Protein AF-A0A2V9ZS86-F1 (afdb_monomer)

pLDDT: mean 74.31, std 19.25, range [33.53, 94.75]

Foldseek 3Di:
DFPAPPPPQPPVPDPDDDDDDDAWHKAFQAAFPVNQKTKIFTFHDDPPDPDDTRGAIWMQGPVVSDIGDQPVQVQVCVAQVHGADFHKDWQYAANVRWTKIWTDDDPCVVVVPDPDPSSDPQWMWTADPVVSYTDTDDRPDHHDGPDDDPDD

Secondary structure (DSSP, 8-state):
------S-----S--PPSS---S-EEEEEEE-TTSSEEEEEEEE--TT-SSPPEEEEEEEETTTTEEEE--HHHHHHHHHSS-----EEEEEE-TTS-EEEEEPP-GGGGGG-SS-GGG-TT-EEEEETTTTEEEEPPTT--PBP-PPPPP-

Radius of gyration: 15.86 Å; Cα contacts (8 Å, |Δi|>4): 278; chains: 1; bounding box: 43×37×40 Å

Mean predicted aligned error: 10.25 Å

Structure (mmCIF, N/CA/C/O backbone):
data_AF-A0A2V9ZS86-F1
#
_entry.id   AF-A0A2V9ZS86-F1
#
loop_
_atom_site.group_PDB
_atom_site.id
_atom_site.type_symbol
_atom_site.label_atom_id
_atom_site.label_alt_id
_atom_site.label_comp_id
_atom_site.label_asym_id
_atom_site.label_entity_id
_atom_site.label_seq_id
_atom_site.pdbx_PDB_ins_code
_atom_site.Cartn_x
_atom_site.Cartn_y
_atom_site.Cartn_z
_atom_site.occupancy
_atom_site.B_iso_or_equiv
_atom_site.auth_seq_id
_atom_site.auth_comp_id
_atom_site.auth_asym_id
_atom_site.auth_atom_id
_atom_site.pdbx_PDB_model_num
ATOM 1 N N . MET A 1 1 ? 11.992 -0.234 6.383 1.00 33.97 1 MET A N 1
ATOM 2 C CA . MET A 1 1 ? 12.042 0.902 7.321 1.00 33.97 1 MET A CA 1
ATOM 3 C C . MET A 1 1 ? 11.018 1.889 6.802 1.00 33.97 1 MET A C 1
ATOM 5 O O . MET A 1 1 ? 11.191 2.353 5.687 1.00 33.97 1 MET A O 1
ATOM 9 N N . ILE A 1 2 ? 9.911 2.096 7.520 1.00 34.38 2 ILE A N 1
ATOM 10 C CA . ILE A 1 2 ? 8.888 3.073 7.123 1.00 34.38 2 ILE A CA 1
ATOM 11 C C . ILE A 1 2 ? 9.553 4.439 7.227 1.00 34.38 2 ILE A C 1
ATOM 13 O O . ILE A 1 2 ? 9.911 4.871 8.327 1.00 34.38 2 ILE A O 1
ATOM 17 N N . LYS A 1 3 ? 9.797 5.080 6.085 1.00 36.69 3 LYS A N 1
ATOM 18 C CA . LYS A 1 3 ? 10.326 6.434 6.069 1.00 36.69 3 LYS A CA 1
ATOM 19 C C . LYS A 1 3 ? 9.185 7.325 6.541 1.00 36.69 3 LYS A C 1
ATOM 21 O O . LYS A 1 3 ? 8.221 7.561 5.823 1.00 36.69 3 LYS A O 1
ATOM 26 N N . ARG A 1 4 ? 9.255 7.745 7.804 1.00 38.81 4 ARG A N 1
ATOM 27 C CA . ARG A 1 4 ? 8.402 8.819 8.299 1.00 38.81 4 ARG A CA 1
ATOM 28 C C . ARG A 1 4 ? 8.802 10.040 7.488 1.00 38.81 4 ARG A C 1
ATOM 30 O O . ARG A 1 4 ? 9.898 10.565 7.686 1.00 38.81 4 ARG A O 1
ATOM 37 N N . LEU A 1 5 ? 7.960 10.441 6.541 1.00 40.94 5 LEU A N 1
ATOM 38 C CA . LEU A 1 5 ? 8.028 11.801 6.034 1.00 40.94 5 LEU A CA 1
ATOM 39 C C . LEU A 1 5 ? 7.946 12.686 7.282 1.00 40.94 5 LEU A C 1
ATOM 41 O O . LEU A 1 5 ? 7.145 12.407 8.178 1.00 40.94 5 LEU A O 1
ATOM 45 N N . GLY A 1 6 ? 8.898 13.612 7.419 1.00 37.12 6 GLY A N 1
ATOM 46 C CA . GLY A 1 6 ? 9.018 14.483 8.588 1.00 37.12 6 GLY A CA 1
ATOM 47 C C . GLY A 1 6 ? 7.742 15.292 8.827 1.00 37.12 6 GLY A C 1
ATOM 48 O O . GLY A 1 6 ? 6.707 15.035 8.224 1.00 37.12 6 GLY A O 1
ATOM 49 N N . ASP A 1 7 ? 7.804 16.319 9.670 1.00 36.41 7 ASP A N 1
ATOM 50 C CA . ASP A 1 7 ? 6.662 17.187 10.013 1.00 36.41 7 ASP A CA 1
ATOM 51 C C . ASP A 1 7 ? 6.047 17.987 8.834 1.00 36.41 7 ASP A C 1
ATOM 53 O O . ASP A 1 7 ? 5.364 18.991 9.038 1.00 36.41 7 ASP A O 1
ATOM 57 N N . ALA A 1 8 ? 6.222 17.535 7.590 1.00 38.81 8 ALA A N 1
ATOM 58 C CA . ALA A 1 8 ? 5.259 17.723 6.524 1.00 38.81 8 ALA A CA 1
ATOM 59 C C . ALA A 1 8 ? 3.922 17.121 6.973 1.00 38.81 8 ALA A C 1
ATOM 61 O O . ALA A 1 8 ? 3.565 15.979 6.675 1.00 38.81 8 ALA A O 1
ATOM 62 N N . ARG A 1 9 ? 3.156 17.925 7.712 1.00 35.19 9 ARG A N 1
ATOM 63 C CA . ARG A 1 9 ? 1.710 17.791 7.741 1.00 35.19 9 ARG A CA 1
ATOM 64 C C . ARG A 1 9 ? 1.293 17.658 6.279 1.00 35.19 9 ARG A C 1
ATOM 66 O O . ARG A 1 9 ? 1.423 18.614 5.513 1.00 35.19 9 ARG A O 1
ATOM 73 N N . TYR A 1 10 ? 0.814 16.483 5.887 1.00 42.22 10 TYR A N 1
ATOM 74 C CA . TYR A 1 10 ? -0.073 16.389 4.739 1.00 42.22 10 TYR A CA 1
ATOM 75 C C . TYR A 1 10 ? -1.352 17.098 5.176 1.00 42.22 10 TYR A C 1
ATOM 77 O O . TYR A 1 10 ? -2.332 16.469 5.556 1.00 42.22 10 TYR A O 1
ATOM 85 N N . GLU A 1 11 ? -1.305 18.429 5.223 1.00 35.28 11 GLU A N 1
ATOM 86 C CA . GLU A 1 11 ? -2.507 19.231 5.147 1.00 35.28 11 GLU A CA 1
ATOM 87 C C . GLU A 1 11 ? -3.010 18.960 3.731 1.00 35.28 11 GLU A C 1
ATOM 89 O O . GLU A 1 11 ? -2.287 19.283 2.780 1.00 35.28 11 GLU A O 1
ATOM 94 N N . PRO A 1 12 ? -4.155 18.277 3.545 1.00 38.41 12 PRO A N 1
ATOM 95 C CA . PRO A 1 12 ? -4.728 18.112 2.221 1.00 38.41 12 PRO A CA 1
ATOM 96 C C . PRO A 1 12 ? -4.990 19.516 1.680 1.00 38.41 12 PRO A C 1
ATOM 98 O O . PRO A 1 12 ? -5.992 20.142 2.010 1.00 38.41 12 PRO A O 1
ATOM 101 N N . ARG A 1 13 ? -4.045 20.049 0.896 1.00 35.75 13 ARG A N 1
ATOM 102 C CA . ARG A 1 13 ? -4.095 21.448 0.459 1.00 35.75 13 ARG A CA 1
ATOM 103 C C . ARG A 1 13 ? -5.284 21.699 -0.456 1.00 35.75 13 ARG A C 1
ATOM 105 O O . ARG A 1 13 ? -5.714 22.837 -0.545 1.00 35.75 13 ARG A O 1
ATOM 112 N N . TYR A 1 14 ? -5.845 20.658 -1.069 1.00 34.03 14 TYR A N 1
ATOM 113 C CA . TYR A 1 14 ? -7.067 20.732 -1.859 1.00 34.03 14 TYR A CA 1
ATOM 114 C C . TYR A 1 14 ? -7.751 19.359 -1.938 1.00 34.03 14 TYR A C 1
ATOM 116 O O . TYR A 1 14 ? -7.172 18.399 -2.444 1.00 34.03 14 TYR A O 1
ATOM 124 N N . VAL A 1 15 ? -9.012 19.269 -1.503 1.00 39.16 15 VAL A N 1
ATOM 125 C CA . VAL A 1 15 ? -9.925 18.177 -1.883 1.00 39.16 15 VAL A CA 1
ATOM 126 C C . VAL A 1 15 ? -10.758 18.691 -3.055 1.00 39.16 15 VAL A C 1
ATOM 128 O O . VAL A 1 15 ? -11.802 19.311 -2.866 1.00 39.16 15 VAL A O 1
ATOM 131 N N . LYS A 1 16 ? -10.273 18.511 -4.290 1.00 33.53 16 LYS A N 1
ATOM 132 C CA . LYS A 1 16 ? -11.030 18.903 -5.489 1.00 33.53 16 LYS A CA 1
ATOM 133 C C . LYS A 1 16 ? -12.024 17.796 -5.853 1.00 33.53 16 LYS A C 1
ATOM 135 O O . LYS A 1 16 ? -11.650 16.634 -6.006 1.00 33.53 16 LYS A O 1
ATOM 140 N N . LYS A 1 17 ? -13.295 18.159 -6.038 1.00 34.22 17 LYS A N 1
ATOM 141 C CA . LYS A 1 17 ? -14.307 17.290 -6.658 1.00 34.22 17 LYS A CA 1
ATOM 142 C C . LYS A 1 17 ? -13.904 17.074 -8.125 1.00 34.22 17 LYS A C 1
ATOM 144 O O . LYS A 1 17 ? -13.674 18.045 -8.841 1.00 34.22 17 LYS A O 1
ATOM 149 N N . LEU A 1 18 ? -13.747 15.817 -8.546 1.00 38.47 18 LEU A N 1
ATOM 150 C CA . LEU A 1 18 ? -13.177 15.466 -9.852 1.00 38.47 18 LEU A CA 1
ATOM 151 C C . LEU A 1 18 ? -14.008 16.014 -11.024 1.00 38.47 18 LEU A C 1
ATOM 153 O O . LEU A 1 18 ? -15.156 15.629 -11.226 1.00 38.47 18 LEU A O 1
ATOM 157 N N . GLY A 1 19 ? -13.348 16.859 -11.813 1.00 34.72 19 GLY A N 1
ATOM 158 C CA . GLY A 1 19 ? -13.704 17.305 -13.154 1.00 34.72 19 GLY A CA 1
ATOM 159 C C . GLY A 1 19 ? -12.438 17.921 -13.758 1.00 34.72 19 GLY A C 1
ATOM 160 O O . GLY A 1 19 ? -11.969 18.938 -13.253 1.00 34.72 19 GLY A O 1
ATOM 161 N N . GLN A 1 20 ? -11.865 17.253 -14.764 1.00 38.16 20 GLN A N 1
ATOM 162 C CA . GLN A 1 20 ? -10.579 17.532 -15.434 1.00 38.16 20 GLN A CA 1
ATOM 163 C C . GLN A 1 20 ? -9.303 17.268 -14.614 1.00 38.16 20 GLN A C 1
ATOM 165 O O . GLN A 1 20 ? -9.035 17.891 -13.584 1.00 38.16 20 GLN A O 1
ATOM 170 N N . ALA A 1 21 ? -8.530 16.301 -15.113 1.00 45.44 21 ALA A N 1
ATOM 171 C CA . ALA A 1 21 ? -7.236 15.865 -14.616 1.00 45.44 21 ALA A CA 1
ATOM 172 C C . ALA A 1 21 ? -6.123 16.625 -15.351 1.00 45.44 21 ALA A C 1
ATOM 174 O O . ALA A 1 21 ? -5.642 16.141 -16.361 1.00 45.44 21 ALA A O 1
ATOM 175 N N . ASP A 1 22 ? -5.741 17.792 -14.830 1.00 48.12 22 ASP A N 1
ATOM 176 C CA . ASP A 1 22 ? -4.575 18.571 -15.280 1.00 48.12 22 ASP A CA 1
ATOM 177 C C . ASP A 1 22 ? -3.870 19.204 -14.055 1.00 48.12 22 ASP A C 1
ATOM 179 O O . ASP A 1 22 ? -3.733 20.422 -13.954 1.00 48.12 22 ASP A O 1
ATOM 183 N N . GLY A 1 23 ? -3.509 18.407 -13.036 1.00 58.69 23 GLY A N 1
ATOM 184 C CA . GLY A 1 23 ? -2.785 18.925 -11.863 1.00 58.69 23 GLY A CA 1
ATOM 185 C C . GLY A 1 23 ? -2.720 17.989 -10.655 1.00 58.69 23 GLY A C 1
ATOM 186 O O . GLY A 1 23 ? -3.336 16.926 -10.649 1.00 58.69 23 GLY A O 1
ATOM 187 N N . ASN A 1 24 ? -1.977 18.410 -9.628 1.00 73.62 24 ASN A N 1
ATOM 188 C CA . ASN A 1 24 ? -1.736 17.648 -8.396 1.00 73.62 24 ASN A CA 1
ATOM 189 C C . ASN A 1 24 ? -3.035 17.385 -7.621 1.00 73.62 24 ASN A C 1
ATOM 191 O O . ASN A 1 24 ? -3.896 18.262 -7.514 1.00 73.62 24 ASN A O 1
ATOM 195 N N . GLY A 1 25 ? -3.172 16.201 -7.027 1.00 77.94 25 GLY A N 1
ATOM 196 C CA . GLY A 1 25 ? -4.369 15.845 -6.277 1.00 77.94 25 GLY A CA 1
ATOM 197 C C . GLY A 1 25 ? -4.295 14.518 -5.531 1.00 77.94 25 GLY A C 1
ATOM 198 O O . GLY A 1 25 ? -3.392 13.703 -5.710 1.00 77.94 25 GLY A O 1
ATOM 199 N N . LEU A 1 26 ? -5.305 14.309 -4.687 1.00 83.25 26 LEU A N 1
ATOM 200 C CA . LEU A 1 26 ? -5.535 13.075 -3.945 1.00 83.25 26 LEU A CA 1
ATOM 201 C C . LEU A 1 26 ? -6.931 12.549 -4.272 1.00 83.25 26 LEU A C 1
ATOM 203 O O . LEU A 1 26 ? -7.912 13.294 -4.250 1.00 83.25 26 LEU A O 1
ATOM 207 N N . LYS A 1 27 ? -7.033 11.248 -4.534 1.00 85.62 27 LYS A N 1
ATOM 208 C CA . LYS A 1 27 ? -8.304 10.542 -4.701 1.00 85.62 27 LYS A CA 1
ATOM 209 C C . LYS A 1 27 ? -8.471 9.531 -3.578 1.00 85.62 27 LYS A C 1
ATOM 211 O O . LYS A 1 27 ? -7.629 8.657 -3.409 1.00 85.62 27 LYS A O 1
ATOM 216 N N . ILE A 1 28 ? -9.581 9.607 -2.851 1.00 88.62 28 ILE A N 1
ATOM 217 C CA . ILE A 1 28 ? -9.933 8.583 -1.863 1.00 88.62 28 ILE A CA 1
ATOM 218 C C . ILE A 1 28 ? -10.289 7.287 -2.597 1.00 88.62 28 ILE A C 1
ATOM 220 O O . ILE A 1 28 ? -11.133 7.293 -3.495 1.00 88.62 28 ILE A O 1
ATOM 224 N N . ILE A 1 29 ? -9.631 6.192 -2.219 1.00 89.94 29 ILE A N 1
ATOM 225 C CA . ILE A 1 29 ? -9.899 4.848 -2.733 1.00 89.94 29 ILE A CA 1
ATOM 226 C C . ILE A 1 29 ? -10.835 4.104 -1.788 1.00 89.94 29 ILE A C 1
ATOM 228 O O . ILE A 1 29 ? -11.871 3.616 -2.231 1.00 89.94 29 ILE A O 1
ATOM 232 N N . ASP A 1 30 ? -10.490 4.027 -0.501 1.00 92.19 30 ASP A N 1
ATOM 233 C CA . ASP A 1 30 ? -11.283 3.295 0.488 1.00 92.19 30 ASP A CA 1
ATOM 234 C C . ASP A 1 30 ? -10.914 3.685 1.924 1.00 92.19 30 ASP A C 1
ATOM 236 O O . ASP A 1 30 ? -9.894 4.335 2.167 1.00 92.19 30 ASP A O 1
ATOM 240 N N . TRP A 1 31 ? -11.729 3.230 2.869 1.00 92.50 31 TRP A N 1
ATOM 241 C CA . TRP A 1 31 ? -11.501 3.335 4.306 1.00 92.50 31 TRP A CA 1
ATOM 242 C C . TRP A 1 31 ? -11.153 1.960 4.869 1.00 92.50 31 TRP A C 1
ATOM 244 O O . TRP A 1 31 ? -11.704 0.949 4.432 1.00 92.50 31 TRP A O 1
ATOM 254 N N . ALA A 1 32 ? -10.246 1.910 5.841 1.00 92.38 32 ALA A N 1
ATOM 255 C CA . ALA A 1 32 ? -9.989 0.678 6.572 1.00 92.38 32 ALA A CA 1
ATOM 256 C C . ALA A 1 32 ? -11.244 0.264 7.368 1.00 92.38 32 ALA A C 1
ATOM 258 O O . ALA A 1 32 ? -11.964 1.148 7.844 1.00 92.38 32 ALA A O 1
ATOM 259 N N . PRO A 1 33 ? -11.509 -1.044 7.548 1.00 92.50 33 PRO A N 1
ATOM 260 C CA . PRO A 1 33 ? -12.639 -1.524 8.345 1.00 92.50 33 PRO A CA 1
ATOM 261 C C . PRO A 1 33 ? -12.743 -0.885 9.740 1.00 92.50 33 PRO A C 1
ATOM 263 O O . PRO A 1 33 ? -13.842 -0.583 10.199 1.00 92.50 33 PRO A O 1
ATOM 266 N N . ASP A 1 34 ? -11.611 -0.643 10.403 1.00 92.88 34 ASP A N 1
ATOM 267 C CA . ASP A 1 34 ? -11.549 0.001 11.722 1.00 92.88 34 ASP A CA 1
ATOM 268 C C . ASP A 1 34 ? -11.558 1.540 11.683 1.00 92.88 34 ASP A C 1
ATOM 270 O O . ASP A 1 34 ? -11.452 2.187 12.723 1.00 92.88 34 ASP A O 1
ATOM 274 N N . SER A 1 35 ? -11.674 2.138 10.494 1.00 90.25 35 SER A N 1
ATOM 275 C CA . SER A 1 35 ? -11.593 3.586 10.266 1.00 90.25 35 SER A CA 1
ATOM 276 C C . SER A 1 35 ? -10.303 4.236 10.789 1.00 90.25 35 SER A C 1
ATOM 278 O O . SER A 1 35 ? -10.271 5.445 10.999 1.00 90.25 35 SER A O 1
ATOM 280 N N . SER A 1 36 ? -9.223 3.472 10.987 1.00 91.19 36 SER A N 1
ATOM 281 C CA . SER A 1 36 ? -7.926 4.020 11.407 1.00 91.19 36 SER A CA 1
ATOM 282 C C . SER A 1 36 ? -7.133 4.603 10.241 1.00 91.19 36 SER A C 1
ATOM 284 O O . SER A 1 36 ? -6.255 5.441 10.451 1.00 91.19 36 SER A O 1
ATOM 286 N N . LYS A 1 37 ? -7.407 4.150 9.012 1.00 92.00 37 LYS A N 1
ATOM 287 C CA . LYS A 1 37 ? -6.653 4.518 7.809 1.00 92.00 37 LYS A CA 1
ATOM 288 C C . LYS A 1 37 ? -7.559 4.786 6.622 1.00 92.00 37 LYS A C 1
ATOM 290 O O . LYS A 1 37 ? -8.621 4.181 6.481 1.00 92.00 37 LYS A O 1
ATOM 295 N N . ILE A 1 38 ? -7.074 5.640 5.731 1.00 92.69 38 ILE A N 1
ATOM 296 C CA . ILE A 1 38 ? -7.655 5.878 4.411 1.00 92.69 38 ILE A CA 1
ATOM 297 C C . ILE A 1 38 ? -6.613 5.485 3.371 1.00 92.69 38 ILE A C 1
ATOM 299 O O . ILE A 1 38 ? -5.452 5.883 3.470 1.00 92.69 38 ILE A O 1
ATOM 303 N N . LEU A 1 39 ? -7.024 4.706 2.373 1.00 92.19 39 LEU A N 1
ATOM 304 C CA . LEU A 1 39 ? -6.213 4.462 1.189 1.00 92.19 39 LEU A CA 1
ATOM 305 C C . LEU A 1 39 ? -6.524 5.554 0.174 1.00 92.19 39 LEU A C 1
ATOM 307 O O . LEU A 1 39 ? -7.678 5.745 -0.219 1.00 92.19 39 LEU A O 1
ATOM 311 N N . LEU A 1 40 ? -5.489 6.268 -0.242 1.00 90.25 40 LEU A N 1
ATOM 312 C CA . LEU A 1 40 ? -5.558 7.351 -1.206 1.00 90.25 40 LEU A CA 1
ATOM 313 C C . LEU A 1 40 ? -4.730 6.988 -2.437 1.00 90.25 40 LEU A C 1
ATOM 315 O O . LEU A 1 40 ? -3.793 6.196 -2.373 1.00 90.25 40 LEU A O 1
ATOM 319 N N . HIS A 1 41 ? -5.059 7.607 -3.559 1.00 87.25 41 HIS A N 1
ATOM 320 C CA . HIS A 1 41 ? -4.229 7.634 -4.753 1.00 87.25 41 HIS A CA 1
ATOM 321 C C . HIS A 1 41 ? -3.721 9.058 -4.936 1.00 87.25 41 HIS A C 1
ATOM 323 O O . HIS A 1 41 ? -4.534 9.979 -5.058 1.00 87.25 41 HIS A O 1
ATOM 329 N N . GLN A 1 42 ? -2.403 9.236 -4.907 1.00 85.25 42 GLN A N 1
ATOM 330 C CA . GLN A 1 42 ? -1.754 10.526 -5.112 1.00 85.25 42 GLN A CA 1
ATOM 331 C C . GLN A 1 42 ? -1.337 10.657 -6.568 1.00 85.25 42 GLN A C 1
ATOM 333 O O . GLN A 1 42 ? -0.714 9.751 -7.115 1.00 85.25 42 GLN A O 1
ATOM 338 N N . TYR A 1 43 ? -1.688 11.796 -7.156 1.00 81.25 43 TYR A N 1
ATOM 339 C CA . TYR A 1 43 ? -1.163 12.251 -8.430 1.00 81.25 43 TYR A CA 1
ATOM 340 C C . TYR A 1 43 ? -0.431 13.574 -8.203 1.00 81.25 43 TYR A C 1
ATOM 342 O O . TYR A 1 43 ? -1.025 14.534 -7.712 1.00 81.25 43 TYR A O 1
ATOM 350 N N . GLU A 1 44 ? 0.847 13.635 -8.541 1.00 76.12 44 GLU A N 1
ATOM 351 C CA . GLU A 1 44 ? 1.668 14.834 -8.456 1.00 76.12 44 GLU A CA 1
ATOM 352 C C . GLU A 1 44 ? 2.557 14.933 -9.689 1.00 76.12 44 GLU A C 1
ATOM 354 O O . GLU A 1 44 ? 3.327 14.025 -10.001 1.00 76.12 44 GLU A O 1
ATOM 359 N N . TRP A 1 45 ? 2.434 16.058 -10.379 1.00 68.62 45 TRP A N 1
ATOM 360 C CA . TRP A 1 45 ? 3.236 16.434 -11.523 1.00 68.62 45 TRP A CA 1
ATOM 361 C C . TRP A 1 45 ? 4.112 17.616 -11.113 1.00 68.62 45 TRP A C 1
ATOM 363 O O . TRP A 1 45 ? 3.611 18.705 -10.813 1.00 68.62 45 TRP A O 1
ATOM 373 N N . VAL A 1 46 ? 5.424 17.402 -11.047 1.00 66.75 46 VAL A N 1
ATOM 374 C CA . VAL A 1 46 ? 6.364 18.449 -10.632 1.00 66.75 46 VAL A CA 1
ATOM 375 C C . VAL A 1 46 ? 6.806 19.223 -11.873 1.00 66.75 46 VAL A C 1
ATOM 377 O O . VAL A 1 46 ? 7.710 18.807 -12.598 1.00 66.75 46 VAL A O 1
ATOM 380 N N . TYR A 1 47 ? 6.129 20.346 -12.121 1.00 58.03 47 TYR A N 1
ATOM 381 C CA . TYR A 1 47 ? 6.366 21.210 -13.281 1.00 58.03 47 TYR A CA 1
ATOM 382 C C . TYR A 1 47 ? 7.830 21.680 -13.370 1.00 58.03 47 TYR A C 1
ATOM 384 O O . TYR A 1 47 ? 8.434 22.013 -12.353 1.00 58.03 47 TYR A O 1
ATOM 392 N N . GLU A 1 48 ? 8.382 21.693 -14.591 1.00 59.59 48 GLU A N 1
ATOM 393 C CA . GLU A 1 48 ? 9.765 22.109 -14.912 1.00 59.59 48 GLU A CA 1
ATOM 394 C C . GLU A 1 48 ? 10.880 21.348 -14.173 1.00 59.59 48 GLU A C 1
ATOM 396 O O . GLU A 1 48 ? 11.981 21.861 -13.971 1.00 59.59 48 GLU A O 1
ATOM 401 N N . THR A 1 49 ? 10.633 20.088 -13.810 1.00 61.66 49 THR A N 1
ATOM 402 C CA . THR A 1 49 ? 11.679 19.212 -13.271 1.00 61.66 49 THR A CA 1
ATOM 403 C C . THR A 1 49 ? 11.733 17.888 -14.018 1.00 61.66 49 THR A C 1
ATOM 405 O O . THR A 1 49 ? 10.699 17.333 -14.376 1.00 61.66 49 THR A O 1
ATOM 408 N N . ASP A 1 50 ? 12.934 17.323 -14.148 1.00 55.75 50 ASP A N 1
ATOM 409 C CA . ASP A 1 50 ? 13.135 15.925 -14.568 1.00 55.75 50 ASP A CA 1
ATOM 410 C C . ASP A 1 50 ? 12.801 14.926 -13.439 1.00 55.75 50 ASP A C 1
ATOM 412 O O . ASP A 1 50 ? 13.181 13.752 -13.482 1.00 55.75 50 ASP A O 1
ATOM 416 N N . SER A 1 51 ? 12.153 15.396 -12.366 1.00 55.72 51 SER A N 1
ATOM 417 C CA . SER A 1 51 ? 11.790 14.553 -11.237 1.00 55.72 51 SER A CA 1
ATOM 418 C C . SER A 1 51 ? 10.613 13.645 -11.595 1.00 55.72 51 SER A C 1
ATOM 420 O O . SER A 1 51 ? 9.870 13.869 -12.551 1.00 55.72 51 SER A O 1
ATOM 422 N N . HIS A 1 52 ? 10.467 12.554 -10.849 1.00 57.09 52 HIS A N 1
ATOM 423 C CA . HIS A 1 52 ? 9.425 11.582 -11.136 1.00 57.09 52 HIS A CA 1
ATOM 424 C C . HIS A 1 52 ? 8.055 12.115 -10.726 1.00 57.09 52 HIS A C 1
ATOM 426 O O . HIS A 1 52 ? 7.868 12.548 -9.592 1.00 57.09 52 HIS A O 1
ATOM 432 N N . ASN A 1 53 ? 7.084 11.988 -11.629 1.00 66.00 53 ASN A N 1
ATOM 433 C CA . ASN A 1 53 ? 5.677 12.146 -11.285 1.00 66.00 53 ASN A CA 1
ATOM 434 C C . ASN A 1 53 ? 5.310 11.128 -10.199 1.00 66.00 53 ASN A C 1
ATOM 436 O O . ASN A 1 53 ? 5.610 9.936 -10.338 1.00 66.00 53 ASN A O 1
ATOM 440 N N . TYR A 1 54 ? 4.649 11.583 -9.137 1.00 69.69 54 TYR A N 1
ATOM 441 C CA . TYR A 1 54 ? 4.099 10.679 -8.135 1.00 69.69 54 TYR A CA 1
ATOM 442 C C . TYR A 1 54 ? 2.714 10.251 -8.592 1.00 69.69 54 TYR A C 1
ATOM 444 O O . TYR A 1 54 ? 1.782 11.042 -8.579 1.00 69.69 54 TYR A O 1
ATOM 452 N N . ASP A 1 55 ? 2.583 8.997 -9.006 1.00 79.88 55 ASP A N 1
ATOM 453 C CA . ASP A 1 55 ? 1.314 8.396 -9.415 1.00 79.88 55 ASP A CA 1
ATOM 454 C C . ASP A 1 55 ? 1.191 7.023 -8.742 1.00 79.88 55 ASP A C 1
ATOM 456 O O . ASP A 1 55 ? 1.524 5.982 -9.317 1.00 79.88 55 ASP A O 1
ATOM 460 N N . GLN A 1 56 ? 0.848 7.042 -7.450 1.00 82.94 56 GLN A N 1
ATOM 461 C CA . GLN A 1 56 ? 0.967 5.874 -6.573 1.00 82.94 56 GLN A CA 1
ATOM 462 C C . GLN A 1 56 ? -0.042 5.874 -5.410 1.00 82.94 56 GLN A C 1
ATOM 464 O O . GLN A 1 56 ? -0.534 6.932 -4.996 1.00 82.94 56 GLN A O 1
ATOM 469 N N . PRO A 1 57 ? -0.357 4.692 -4.847 1.00 88.19 57 PRO A N 1
ATOM 470 C CA . PRO A 1 57 ? -1.156 4.588 -3.636 1.00 88.19 57 PRO A CA 1
ATOM 471 C C . PRO A 1 57 ? -0.384 5.102 -2.415 1.00 88.19 57 PRO A C 1
ATOM 473 O O . PRO A 1 57 ? 0.786 4.780 -2.218 1.00 88.19 57 PRO A O 1
ATOM 476 N N . VAL A 1 58 ? -1.075 5.841 -1.550 1.00 89.12 58 VAL A N 1
ATOM 477 C CA . VAL A 1 58 ? -0.559 6.320 -0.260 1.00 89.12 58 VAL A CA 1
ATOM 478 C C . VAL A 1 58 ? -1.581 6.061 0.840 1.00 89.12 58 VAL A C 1
ATOM 480 O O . VAL A 1 58 ? -2.783 5.967 0.584 1.00 89.12 58 VAL A O 1
ATOM 483 N N . LEU A 1 59 ? -1.114 5.935 2.077 1.00 90.88 59 LEU A N 1
ATOM 484 C CA . LEU A 1 59 ? -1.987 5.774 3.235 1.00 90.88 59 LEU A CA 1
ATOM 485 C C . LEU A 1 59 ? -2.096 7.083 3.999 1.00 90.88 59 LEU A C 1
ATOM 487 O O . LEU A 1 59 ? -1.140 7.839 4.100 1.00 90.88 59 LEU A O 1
ATOM 491 N N . TYR A 1 60 ? -3.256 7.326 4.586 1.00 89.81 60 TYR A N 1
ATOM 492 C CA . TYR A 1 60 ? -3.443 8.373 5.576 1.00 89.81 60 TYR A CA 1
ATOM 493 C C . TYR A 1 60 ? -3.829 7.722 6.897 1.00 89.81 60 TYR A C 1
ATOM 495 O O . TYR A 1 60 ? -4.831 7.012 6.957 1.00 89.81 60 TYR A O 1
ATOM 503 N N . ASP A 1 61 ? -3.027 7.931 7.936 1.00 86.94 61 ASP A N 1
ATOM 504 C CA . ASP A 1 61 ? -3.308 7.462 9.288 1.00 86.94 61 ASP A CA 1
ATOM 505 C C . ASP A 1 61 ? -4.116 8.527 10.036 1.00 86.94 61 ASP A C 1
ATOM 507 O O . ASP A 1 61 ? -3.641 9.639 10.276 1.00 86.94 61 ASP A O 1
ATOM 511 N N . ILE A 1 62 ? -5.359 8.184 10.374 1.00 86.88 62 ILE A N 1
ATOM 512 C CA . ILE A 1 62 ? -6.324 9.099 10.990 1.00 86.88 62 ILE A CA 1
ATOM 513 C C . ILE A 1 62 ? -5.912 9.475 12.420 1.00 86.88 62 ILE A C 1
ATOM 515 O O . ILE A 1 62 ? -5.892 10.672 12.706 1.00 86.88 62 ILE A O 1
ATOM 519 N N . PRO A 1 63 ? -5.537 8.530 13.312 1.00 87.44 63 PRO A N 1
ATOM 520 C CA . PRO A 1 63 ? -5.160 8.871 14.683 1.00 87.44 63 PRO A CA 1
ATOM 521 C C . PRO A 1 63 ? -3.993 9.856 14.769 1.00 87.44 63 PRO A C 1
ATOM 523 O O . PRO A 1 63 ? -3.987 10.724 15.637 1.00 87.44 63 PRO A O 1
ATOM 526 N N . SER A 1 64 ? -3.008 9.732 13.873 1.00 83.19 64 SER A N 1
ATOM 527 C CA . SER A 1 64 ? -1.853 10.634 13.838 1.00 83.19 64 SER A CA 1
ATOM 528 C C . SER A 1 64 ? -1.994 11.809 12.867 1.00 83.19 64 SER A C 1
ATOM 530 O O . SER A 1 64 ? -1.103 12.659 12.833 1.00 83.19 64 SER A O 1
ATOM 532 N N . ALA A 1 65 ? -3.092 11.877 12.106 1.00 83.19 65 ALA A N 1
ATOM 533 C CA . ALA A 1 65 ? -3.358 12.872 11.067 1.00 83.19 65 ALA A CA 1
ATOM 534 C C . ALA A 1 65 ? -2.205 13.031 10.053 1.00 83.19 65 ALA A C 1
ATOM 536 O O . ALA A 1 65 ? -1.842 14.147 9.666 1.00 83.19 65 ALA A O 1
ATOM 537 N N . ARG A 1 66 ? -1.590 11.915 9.639 1.00 80.50 66 ARG A N 1
ATOM 5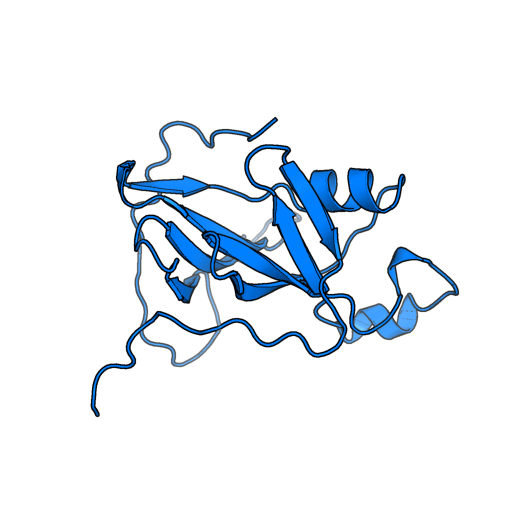38 C CA . ARG A 1 66 ? -0.369 11.909 8.814 1.00 80.50 66 ARG A CA 1
ATOM 539 C C . ARG A 1 66 ? -0.492 11.020 7.585 1.00 80.50 66 ARG A C 1
ATOM 541 O O . ARG A 1 66 ? -1.030 9.918 7.641 1.00 80.50 66 ARG A O 1
ATOM 548 N N . GLY A 1 67 ? 0.092 11.492 6.485 1.00 80.25 67 GLY A N 1
ATOM 549 C CA . GLY A 1 67 ? 0.362 10.669 5.311 1.00 80.25 67 GLY A CA 1
ATOM 550 C C . GLY A 1 67 ? 1.493 9.678 5.593 1.00 80.25 67 GLY A C 1
ATOM 551 O O . GLY A 1 67 ? 2.515 10.030 6.181 1.00 80.25 67 GLY A O 1
ATOM 552 N N . VAL A 1 68 ? 1.300 8.437 5.171 1.00 80.88 68 VAL A N 1
ATOM 553 C CA . VAL A 1 68 ? 2.283 7.360 5.201 1.00 80.88 68 VAL A CA 1
ATOM 554 C C . VAL A 1 68 ? 2.536 6.952 3.757 1.00 80.88 68 VAL A C 1
ATOM 556 O O . VAL A 1 68 ? 1.679 6.364 3.093 1.00 80.88 68 VAL A O 1
ATOM 559 N N . GLU A 1 69 ? 3.726 7.290 3.273 1.00 78.00 69 GLU A N 1
ATOM 560 C CA . GLU A 1 69 ? 4.189 6.846 1.967 1.00 78.00 69 GLU A CA 1
ATOM 561 C C . GLU A 1 69 ? 4.532 5.356 2.019 1.00 78.00 69 GLU A C 1
ATOM 563 O O . GLU A 1 69 ? 5.211 4.871 2.931 1.00 78.00 69 GLU A O 1
ATOM 568 N N . LEU A 1 70 ? 4.037 4.625 1.026 1.00 81.81 70 LEU A N 1
ATOM 569 C CA . LEU A 1 70 ? 4.397 3.239 0.793 1.00 81.81 70 LEU A CA 1
ATOM 570 C C . LEU A 1 70 ? 5.624 3.242 -0.115 1.00 81.81 70 LEU A C 1
ATOM 572 O O . LEU A 1 70 ? 5.518 3.607 -1.280 1.00 81.81 70 LEU A O 1
ATOM 576 N N . ASP A 1 71 ? 6.785 2.843 0.408 1.00 85.06 71 ASP A N 1
ATOM 577 C CA . ASP A 1 71 ? 8.011 2.712 -0.391 1.00 85.06 71 ASP A CA 1
ATOM 578 C C . ASP A 1 71 ? 7.870 1.519 -1.350 1.00 85.06 71 ASP A C 1
ATOM 580 O O . ASP A 1 71 ? 8.264 0.384 -1.055 1.00 85.06 71 ASP A O 1
ATOM 584 N N . MET A 1 72 ? 7.210 1.773 -2.480 1.00 84.12 72 MET A N 1
ATOM 585 C CA . MET A 1 72 ? 6.855 0.760 -3.465 1.00 84.12 72 MET A CA 1
ATOM 586 C C . MET A 1 72 ? 8.091 0.133 -4.100 1.00 84.12 72 MET A C 1
ATOM 588 O O . MET A 1 72 ? 8.104 -1.078 -4.316 1.00 84.12 72 MET A O 1
ATOM 592 N N . ASP A 1 73 ? 9.150 0.910 -4.319 1.00 83.12 73 ASP A N 1
ATOM 593 C CA . ASP A 1 73 ? 10.413 0.402 -4.849 1.00 83.12 73 ASP A CA 1
ATOM 594 C C . ASP A 1 73 ? 11.046 -0.611 -3.885 1.00 83.12 73 ASP A C 1
ATOM 596 O O . ASP A 1 73 ? 11.457 -1.699 -4.302 1.00 83.12 73 ASP A O 1
ATOM 600 N N . LEU A 1 74 ? 11.071 -0.313 -2.580 1.00 86.31 74 LEU A N 1
ATOM 601 C CA . LEU A 1 74 ? 11.552 -1.250 -1.565 1.00 86.31 74 LEU A CA 1
ATOM 602 C C . LEU A 1 74 ? 10.662 -2.494 -1.463 1.00 86.31 74 LEU A C 1
ATOM 604 O O . LEU A 1 74 ? 11.176 -3.613 -1.378 1.00 86.31 74 LEU A O 1
ATOM 608 N N . LEU A 1 75 ? 9.341 -2.311 -1.454 1.00 89.75 75 LEU A N 1
ATOM 609 C CA . LEU A 1 75 ? 8.360 -3.394 -1.359 1.00 89.75 75 LEU A CA 1
ATOM 610 C C . LEU A 1 75 ? 8.481 -4.367 -2.539 1.00 89.75 75 LEU A C 1
ATOM 612 O O . LEU A 1 75 ? 8.577 -5.581 -2.341 1.00 89.75 75 LEU A O 1
ATOM 616 N N . LEU A 1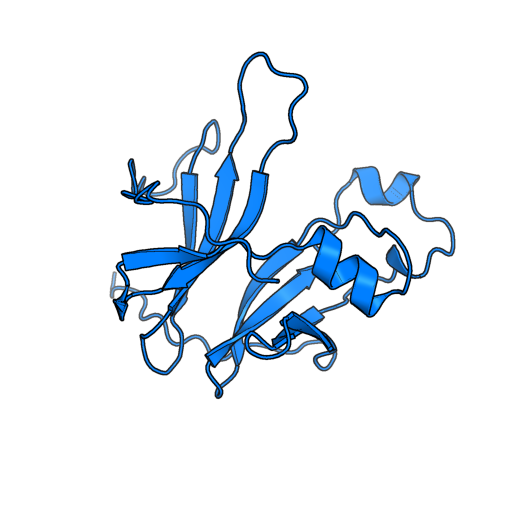 76 ? 8.547 -3.836 -3.760 1.00 88.56 76 LEU A N 1
ATOM 617 C CA . LEU A 1 76 ? 8.722 -4.615 -4.982 1.00 88.56 76 LEU A CA 1
ATOM 618 C C . LEU A 1 76 ? 10.099 -5.280 -5.023 1.00 88.56 76 LEU A C 1
ATOM 620 O O . LEU A 1 76 ? 10.190 -6.461 -5.359 1.00 88.56 76 LEU A O 1
ATOM 624 N N . ARG A 1 77 ? 11.163 -4.575 -4.613 1.00 89.69 77 ARG A N 1
ATOM 625 C CA . ARG A 1 77 ? 12.515 -5.145 -4.550 1.00 89.69 77 ARG A CA 1
ATOM 626 C C . ARG A 1 77 ? 12.603 -6.326 -3.598 1.00 89.69 77 ARG A C 1
ATOM 628 O O . ARG A 1 77 ? 13.213 -7.333 -3.948 1.00 89.69 77 ARG A O 1
ATOM 635 N N . LYS A 1 78 ? 11.996 -6.221 -2.414 1.00 90.88 78 LYS A N 1
ATOM 636 C CA . LYS A 1 78 ? 11.911 -7.334 -1.461 1.00 90.88 78 LYS A CA 1
ATOM 637 C C . LYS A 1 78 ? 11.136 -8.513 -2.044 1.00 90.88 78 LYS A C 1
ATOM 639 O O . LYS A 1 78 ? 11.589 -9.644 -1.927 1.00 90.88 78 LYS A O 1
ATOM 644 N N . PHE A 1 79 ? 9.995 -8.248 -2.680 1.00 91.44 79 PHE A N 1
ATOM 645 C CA . PHE A 1 79 ? 9.119 -9.294 -3.204 1.00 91.44 79 PHE A CA 1
ATOM 646 C C . PHE A 1 79 ? 9.733 -10.054 -4.390 1.00 91.44 79 PHE A C 1
ATOM 648 O O . PHE A 1 79 ? 9.673 -11.279 -4.438 1.00 91.44 79 PHE A O 1
ATOM 655 N N . PHE A 1 80 ? 10.335 -9.341 -5.344 1.00 89.38 80 PHE A N 1
ATOM 656 C CA . PHE A 1 80 ? 10.915 -9.939 -6.551 1.00 89.38 80 PHE A CA 1
ATOM 657 C C . PHE A 1 80 ? 12.401 -10.303 -6.414 1.00 89.38 80 PHE A C 1
ATOM 659 O O . PHE A 1 80 ? 12.958 -10.933 -7.311 1.00 89.38 80 PHE A O 1
ATOM 666 N N . GLY A 1 81 ? 13.068 -9.876 -5.336 1.00 89.75 81 GLY A N 1
ATOM 667 C CA . GLY A 1 81 ? 14.514 -10.039 -5.145 1.00 89.75 81 GLY A CA 1
ATOM 668 C C . GLY A 1 81 ? 15.378 -9.148 -6.051 1.00 89.75 81 GLY A C 1
ATOM 669 O O . GLY A 1 81 ? 16.598 -9.291 -6.071 1.00 89.75 81 GLY A O 1
ATOM 670 N N . ARG A 1 82 ? 14.770 -8.227 -6.809 1.00 86.69 82 ARG A N 1
ATOM 671 C CA . ARG A 1 82 ? 15.429 -7.336 -7.779 1.00 86.69 82 ARG A CA 1
ATOM 672 C C . ARG A 1 82 ? 14.637 -6.045 -7.952 1.00 86.69 82 ARG A C 1
ATOM 674 O O . ARG A 1 82 ? 13.457 -6.007 -7.622 1.00 86.69 82 ARG A O 1
ATOM 681 N N . GLN A 1 83 ? 15.256 -5.001 -8.492 1.00 83.19 83 GLN A N 1
ATOM 682 C CA . GLN A 1 83 ? 14.553 -3.745 -8.753 1.00 83.19 83 GLN A CA 1
ATOM 683 C C . GLN A 1 83 ? 13.503 -3.945 -9.858 1.00 83.19 83 GLN A C 1
ATOM 685 O O . GLN A 1 83 ? 13.845 -4.263 -10.994 1.00 83.19 83 GLN A O 1
ATOM 690 N N . CYS A 1 84 ? 12.230 -3.770 -9.506 1.00 80.69 84 CYS A N 1
ATOM 691 C CA . CYS A 1 84 ? 11.114 -3.707 -10.444 1.00 80.69 84 CYS A CA 1
ATOM 692 C C . CYS A 1 84 ? 10.471 -2.332 -10.303 1.00 80.69 84 CYS A C 1
ATOM 694 O O . CYS A 1 84 ? 10.145 -1.931 -9.187 1.00 80.69 84 CYS A O 1
ATOM 696 N N . ARG A 1 85 ? 10.247 -1.643 -11.422 1.00 76.62 85 ARG A N 1
ATOM 697 C CA . ARG A 1 85 ? 9.502 -0.387 -11.440 1.00 76.62 85 ARG A CA 1
ATOM 698 C C . ARG A 1 85 ? 8.137 -0.642 -12.054 1.00 76.62 85 ARG A C 1
ATOM 700 O O . ARG A 1 85 ? 8.042 -0.891 -13.250 1.00 76.62 85 ARG A O 1
ATOM 707 N N . LEU A 1 86 ? 7.103 -0.651 -11.219 1.00 81.56 86 LEU A N 1
ATOM 708 C CA . LEU A 1 86 ? 5.734 -0.939 -11.633 1.00 81.56 86 LEU A CA 1
ATOM 709 C C . LEU A 1 86 ? 4.821 0.171 -11.153 1.00 81.56 86 LEU A C 1
ATOM 711 O O . LEU A 1 86 ? 4.880 0.561 -9.988 1.00 81.56 86 LEU A O 1
ATOM 715 N N . GLN A 1 87 ? 3.924 0.613 -12.025 1.00 82.56 87 GLN A N 1
ATOM 716 C CA . GLN A 1 87 ? 2.835 1.456 -11.576 1.00 82.56 87 GLN A CA 1
ATOM 717 C C . GLN A 1 87 ? 1.802 0.613 -10.834 1.00 82.56 87 GLN A C 1
ATOM 719 O O . GLN A 1 87 ? 1.478 -0.515 -11.228 1.00 82.56 87 GLN A O 1
ATOM 724 N N . THR A 1 88 ? 1.293 1.152 -9.731 1.00 86.94 88 THR A N 1
ATOM 725 C CA . THR A 1 88 ? 0.324 0.460 -8.887 1.00 86.94 88 THR A CA 1
ATOM 726 C C . THR A 1 88 ? -0.861 1.353 -8.577 1.00 86.94 88 THR A C 1
ATOM 728 O O . THR A 1 88 ? -0.754 2.573 -8.548 1.00 86.94 88 THR A O 1
ATOM 731 N N . ILE A 1 89 ? -2.007 0.719 -8.360 1.00 88.94 89 ILE A N 1
ATOM 732 C CA . ILE A 1 89 ? -3.245 1.367 -7.938 1.00 88.94 89 ILE A CA 1
ATOM 733 C C . ILE A 1 89 ? -3.752 0.714 -6.663 1.00 88.94 89 ILE A C 1
ATOM 735 O O . ILE A 1 89 ? -3.629 -0.502 -6.483 1.00 88.94 89 ILE A O 1
ATOM 739 N N . GLY A 1 90 ? -4.365 1.518 -5.799 1.00 90.25 90 GLY A N 1
ATOM 740 C CA . GLY A 1 90 ? -5.105 1.017 -4.649 1.00 90.25 90 GLY A CA 1
ATOM 741 C C . GLY A 1 90 ? -6.377 0.289 -5.079 1.00 90.25 90 GLY A C 1
ATOM 742 O O . GLY A 1 90 ? -7.090 0.743 -5.975 1.00 90.25 90 GLY A O 1
ATOM 743 N N . LEU A 1 91 ? -6.671 -0.835 -4.429 1.00 91.69 91 LEU A N 1
ATOM 744 C CA . LEU A 1 91 ? -7.940 -1.546 -4.568 1.00 91.69 91 LEU A CA 1
ATOM 745 C C . LEU A 1 91 ? -8.848 -1.353 -3.351 1.00 91.69 91 LEU A C 1
ATOM 747 O O . LEU A 1 91 ? -10.057 -1.357 -3.525 1.00 91.69 91 LEU A O 1
ATOM 751 N N . GLY A 1 92 ? -8.297 -1.206 -2.146 1.00 93.12 92 GLY A N 1
ATOM 752 C CA . GLY A 1 92 ? -9.065 -1.090 -0.902 1.00 93.12 92 GLY A CA 1
ATOM 753 C C . GLY A 1 92 ? -8.333 -1.751 0.259 1.00 93.12 92 GLY A C 1
ATOM 754 O O . GLY A 1 92 ? -7.101 -1.793 0.257 1.00 93.12 92 GLY A O 1
ATOM 755 N N . PHE A 1 93 ? -9.077 -2.300 1.219 1.00 92.88 93 PHE A N 1
ATOM 756 C CA . PHE A 1 93 ? -8.513 -2.991 2.382 1.00 92.88 93 PHE A CA 1
ATOM 757 C C . PHE A 1 93 ? -8.962 -4.452 2.487 1.00 92.88 93 PHE A C 1
ATOM 759 O O . PHE A 1 93 ? -10.035 -4.840 2.020 1.00 92.88 93 PHE A O 1
ATOM 766 N N . THR A 1 94 ? -8.138 -5.272 3.140 1.00 92.00 94 THR A N 1
ATOM 767 C CA . THR A 1 94 ? -8.573 -6.561 3.684 1.00 92.00 94 THR A CA 1
ATOM 768 C C . THR A 1 94 ? -9.427 -6.337 4.935 1.00 92.00 94 THR A C 1
ATOM 770 O O . THR A 1 94 ? -9.371 -5.284 5.571 1.00 92.00 94 THR A O 1
ATOM 773 N N . ALA A 1 95 ? -10.156 -7.371 5.366 1.00 89.56 95 ALA A N 1
AT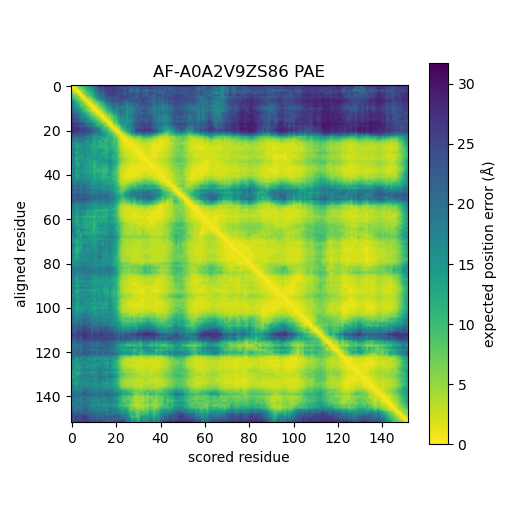OM 774 C CA . ALA A 1 95 ? -10.881 -7.358 6.642 1.00 89.56 95 ALA A CA 1
ATOM 775 C C . ALA A 1 95 ? -9.964 -7.176 7.875 1.00 89.56 95 ALA A C 1
ATOM 777 O O . ALA A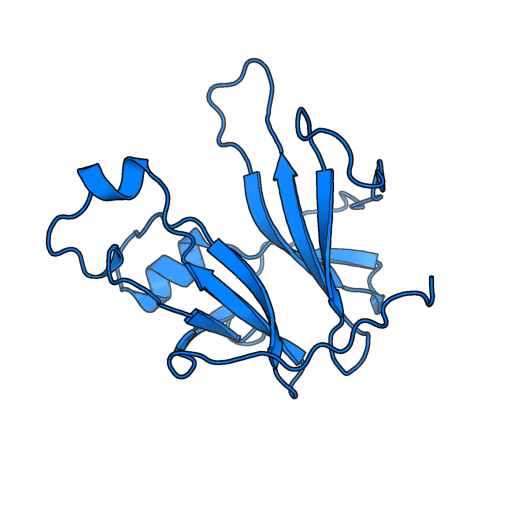 1 95 ? -10.457 -6.967 8.978 1.00 89.56 95 ALA A O 1
ATOM 778 N N . LYS A 1 96 ? -8.636 -7.264 7.700 1.00 90.75 96 LYS A N 1
ATOM 779 C CA . LYS A 1 96 ? -7.617 -7.058 8.739 1.00 90.75 96 LYS A CA 1
ATOM 780 C C . LYS A 1 96 ? -6.934 -5.686 8.650 1.00 90.75 96 LYS A C 1
ATOM 782 O O . LYS A 1 96 ? -5.870 -5.505 9.230 1.00 90.75 96 LYS A O 1
ATOM 787 N N . ASN A 1 97 ? -7.524 -4.729 7.930 1.00 90.62 97 ASN A N 1
ATOM 788 C CA . ASN A 1 97 ? -6.977 -3.384 7.713 1.00 90.62 97 ASN A CA 1
ATOM 789 C C . ASN A 1 97 ? -5.658 -3.351 6.914 1.00 90.62 97 ASN A C 1
ATOM 791 O O . ASN A 1 97 ? -4.916 -2.371 6.985 1.00 90.62 97 ASN A O 1
ATOM 795 N N . GLU A 1 98 ? -5.362 -4.387 6.123 1.00 93.00 98 GLU A N 1
ATOM 796 C CA . GLU A 1 98 ? -4.186 -4.390 5.244 1.00 93.00 98 GLU A CA 1
ATOM 797 C C . GLU A 1 98 ? -4.556 -3.755 3.896 1.00 93.00 98 GLU A C 1
ATOM 799 O O . GLU A 1 98 ? -5.560 -4.152 3.297 1.00 93.00 98 GLU A O 1
ATOM 804 N N . PRO A 1 99 ? -3.782 -2.787 3.381 1.00 93.31 99 PRO A N 1
ATOM 805 C CA . PRO A 1 99 ? -4.051 -2.208 2.078 1.00 93.31 99 PRO A CA 1
ATOM 806 C C . PRO A 1 99 ? -3.802 -3.234 0.981 1.00 93.31 99 PRO A C 1
ATOM 808 O O . PRO A 1 99 ? -2.818 -3.976 1.005 1.00 93.31 99 PRO A O 1
ATOM 811 N N . VAL A 1 100 ? -4.679 -3.233 -0.015 1.00 94.44 100 VAL A N 1
ATOM 812 C CA . VAL A 1 100 ? -4.555 -4.065 -1.206 1.00 94.44 100 VAL A CA 1
ATOM 813 C C . VAL A 1 100 ? -4.302 -3.173 -2.404 1.00 94.44 100 VAL A C 1
ATOM 815 O O . VAL A 1 100 ? -5.023 -2.205 -2.646 1.00 94.44 100 VAL A O 1
ATOM 818 N N . ILE A 1 101 ? -3.283 -3.530 -3.173 1.00 92.94 101 ILE A N 1
ATOM 819 C CA . ILE A 1 101 ? -2.858 -2.837 -4.381 1.00 92.94 101 ILE A CA 1
ATOM 820 C C . ILE A 1 101 ? -2.823 -3.802 -5.564 1.00 92.94 101 ILE A C 1
ATOM 822 O O . ILE A 1 101 ? -2.794 -5.028 -5.418 1.00 92.94 101 ILE A O 1
ATOM 826 N N . ARG A 1 102 ? -2.809 -3.248 -6.770 1.00 90.62 102 ARG A N 1
ATOM 827 C CA . ARG A 1 102 ? -2.662 -4.008 -8.011 1.00 90.62 102 ARG A CA 1
ATOM 828 C C . ARG A 1 102 ? -1.722 -3.294 -8.953 1.00 90.62 102 ARG A C 1
ATOM 830 O O . ARG A 1 102 ? -1.708 -2.067 -8.991 1.00 90.62 102 ARG A O 1
ATOM 837 N N . ARG A 1 103 ? -1.005 -4.064 -9.768 1.00 86.69 103 ARG A N 1
ATOM 838 C CA . ARG A 1 103 ? -0.293 -3.509 -10.916 1.00 86.69 103 ARG A CA 1
ATOM 839 C C . ARG A 1 103 ? -1.275 -2.820 -11.868 1.00 86.69 103 ARG A C 1
ATOM 841 O O . ARG A 1 103 ? -2.267 -3.419 -12.289 1.00 86.69 103 ARG A O 1
ATOM 848 N N . GLN A 1 104 ? -0.973 -1.588 -12.241 1.00 84.56 104 GLN A N 1
ATOM 849 C CA . GLN A 1 104 ? -1.616 -0.911 -13.356 1.00 84.56 104 GLN A CA 1
ATOM 850 C C . GLN A 1 104 ? -0.747 -1.110 -14.594 1.00 84.56 104 GLN A C 1
ATOM 852 O O . GLN A 1 104 ? 0.432 -0.775 -14.577 1.00 84.56 104 GLN A O 1
ATOM 857 N N . LEU A 1 105 ? -1.321 -1.709 -15.637 1.00 78.69 105 LEU A N 1
ATOM 858 C CA . LEU A 1 105 ? -0.651 -1.805 -16.929 1.00 78.69 105 LEU A CA 1
ATOM 859 C C . LEU A 1 105 ? -0.665 -0.431 -17.586 1.00 78.69 105 LEU A C 1
ATOM 861 O O . LEU A 1 105 ? -1.730 0.182 -17.684 1.00 78.69 105 LEU A O 1
ATOM 865 N N . GLN A 1 106 ? 0.499 0.013 -18.040 1.00 73.19 106 GLN A N 1
ATOM 866 C CA . GLN A 1 106 ? 0.629 1.237 -18.819 1.00 73.19 106 GLN A CA 1
ATOM 867 C C . GLN A 1 106 ? 0.843 0.931 -20.303 1.00 73.19 106 GLN A C 1
ATOM 869 O O . GLN A 1 106 ? 1.420 -0.107 -20.622 1.00 73.19 106 GLN A O 1
ATOM 874 N N . PRO A 1 107 ? 0.428 1.815 -21.229 1.00 67.06 107 PRO A N 1
ATOM 875 C CA . PRO A 1 107 ? 0.630 1.598 -22.664 1.00 67.06 107 PRO A CA 1
ATOM 876 C C . PRO A 1 107 ? 2.100 1.356 -23.042 1.00 67.06 107 PRO A C 1
ATOM 878 O O . PRO A 1 107 ? 2.394 0.540 -23.907 1.00 67.06 107 PRO A O 1
ATOM 881 N N . TRP A 1 108 ? 3.039 2.010 -22.352 1.00 65.31 108 TRP A N 1
ATOM 882 C CA . TRP A 1 108 ? 4.478 1.821 -22.570 1.00 65.31 108 TRP A CA 1
ATOM 883 C C . TRP A 1 108 ? 5.044 0.550 -21.924 1.00 65.31 108 TRP A C 1
ATOM 885 O O . TRP A 1 108 ? 6.154 0.143 -22.268 1.00 65.31 108 TRP A O 1
ATOM 895 N N . ASP A 1 109 ? 4.298 -0.115 -21.031 1.00 63.88 109 ASP A N 1
ATOM 896 C CA . ASP A 1 109 ? 4.700 -1.429 -20.523 1.00 63.88 109 ASP A CA 1
ATOM 897 C C . ASP A 1 109 ? 4.725 -2.453 -21.656 1.00 63.88 109 ASP A C 1
ATOM 899 O O . ASP A 1 109 ? 5.500 -3.404 -21.582 1.00 63.88 109 ASP A O 1
ATOM 903 N N . GLU A 1 110 ? 3.906 -2.267 -22.702 1.00 58.75 110 GLU A N 1
ATOM 904 C CA . GLU A 1 110 ? 3.822 -3.199 -23.824 1.00 58.75 110 GLU A CA 1
ATOM 905 C C . GLU A 1 110 ? 5.142 -3.318 -24.589 1.00 58.75 110 GLU A C 1
ATOM 907 O O . GLU A 1 110 ? 5.513 -4.412 -25.013 1.00 58.75 110 GLU A O 1
ATOM 912 N N . TRP A 1 111 ? 5.901 -2.224 -24.679 1.00 55.31 111 TRP A N 1
ATOM 913 C CA . TRP A 1 111 ? 7.226 -2.198 -25.304 1.00 55.31 111 TRP A CA 1
ATOM 914 C C . TRP A 1 111 ? 8.319 -2.804 -24.416 1.00 55.31 111 TRP A C 1
ATOM 916 O O . TRP A 1 111 ? 9.342 -3.259 -24.920 1.00 55.31 111 TRP A O 1
ATOM 926 N N . ALA A 1 112 ? 8.088 -2.856 -23.101 1.00 54.56 112 ALA A N 1
ATOM 927 C CA . ALA A 1 112 ? 8.980 -3.465 -22.118 1.00 54.56 112 ALA A CA 1
ATOM 928 C C . ALA A 1 112 ? 8.648 -4.944 -21.826 1.00 54.56 112 ALA A C 1
ATOM 930 O O . ALA A 1 112 ? 9.320 -5.566 -20.998 1.00 54.56 112 ALA A O 1
ATOM 931 N N . MET A 1 113 ? 7.632 -5.528 -22.483 1.00 52.22 113 MET A N 1
ATOM 932 C CA . MET A 1 113 ? 7.203 -6.924 -22.303 1.00 52.22 113 MET A CA 1
ATOM 933 C C . MET A 1 113 ? 8.205 -7.931 -22.902 1.00 52.22 113 MET A C 1
ATOM 935 O O . MET A 1 113 ? 7.892 -8.692 -23.814 1.00 52.22 113 MET A O 1
ATOM 939 N N . GLY A 1 114 ? 9.415 -7.985 -22.347 1.00 54.00 114 GLY A N 1
ATOM 940 C CA . GLY A 1 114 ? 10.193 -9.222 -22.304 1.00 54.00 114 GLY A CA 1
ATOM 941 C C . GLY A 1 114 ? 9.610 -10.191 -21.265 1.00 54.00 114 GLY A C 1
ATOM 942 O O . GLY A 1 114 ? 8.738 -9.813 -20.479 1.00 54.00 114 GLY A O 1
ATOM 943 N N . ASN A 1 115 ? 10.120 -11.430 -21.223 1.00 55.59 115 ASN A N 1
ATOM 944 C CA . ASN A 1 115 ? 9.813 -12.487 -20.233 1.00 55.59 115 ASN A CA 1
ATOM 945 C C . ASN A 1 115 ? 10.244 -12.137 -18.785 1.00 55.59 115 ASN A C 1
ATOM 947 O O . ASN A 1 115 ? 10.727 -12.983 -18.031 1.00 55.59 115 ASN A O 1
ATOM 951 N N . ASP A 1 116 ? 10.122 -10.877 -18.392 1.00 70.06 116 ASP A N 1
ATOM 952 C CA . ASP A 1 116 ? 10.466 -10.394 -17.073 1.00 70.06 116 ASP A CA 1
ATOM 953 C C . ASP A 1 116 ? 9.414 -10.849 -16.045 1.00 70.06 116 ASP A C 1
ATOM 955 O O . ASP A 1 116 ? 8.202 -10.745 -16.226 1.00 70.06 116 ASP A O 1
ATOM 959 N N . VAL A 1 117 ? 9.884 -11.345 -14.906 1.00 70.06 117 VAL A N 1
ATOM 960 C CA . VAL A 1 117 ? 9.040 -11.681 -13.758 1.00 70.06 117 VAL A CA 1
ATOM 961 C C . VAL A 1 117 ? 8.266 -10.448 -13.253 1.00 70.06 117 VAL A C 1
ATOM 963 O O . VAL A 1 117 ? 7.127 -10.602 -12.808 1.00 70.06 117 VAL A O 1
ATOM 966 N N . CYS A 1 118 ? 8.822 -9.236 -13.393 1.00 75.94 118 CYS A N 1
ATOM 967 C CA . CYS A 1 118 ? 8.154 -7.970 -13.076 1.00 75.94 118 CYS A CA 1
ATOM 968 C C . CYS A 1 118 ? 6.955 -7.685 -14.014 1.00 75.94 118 CYS A C 1
ATOM 970 O O . CYS A 1 118 ? 6.006 -7.017 -13.606 1.00 75.94 118 CYS A O 1
ATOM 972 N N . THR A 1 119 ? 6.953 -8.191 -15.259 1.00 70.38 119 THR A N 1
ATOM 973 C CA . THR A 1 119 ? 5.934 -7.867 -16.282 1.00 70.38 119 THR A CA 1
ATOM 974 C C . THR A 1 119 ? 4.761 -8.847 -16.315 1.00 70.38 119 THR A C 1
ATOM 976 O O . THR A 1 119 ? 3.858 -8.701 -17.148 1.00 70.38 119 THR A O 1
ATOM 979 N N . ARG A 1 120 ? 4.683 -9.791 -15.366 1.00 72.44 120 ARG A N 1
ATOM 980 C CA . ARG A 1 120 ? 3.514 -10.671 -15.208 1.00 72.44 120 ARG A CA 1
ATOM 981 C C . ARG A 1 120 ? 2.228 -9.847 -15.059 1.00 72.44 120 ARG A C 1
ATOM 983 O O . ARG A 1 120 ? 2.162 -8.873 -14.301 1.00 72.44 120 ARG A O 1
ATOM 990 N N . LYS A 1 121 ? 1.201 -10.224 -15.824 1.00 69.19 121 LYS A N 1
ATOM 991 C CA . LYS A 1 121 ? -0.103 -9.546 -15.829 1.00 69.19 121 LYS A CA 1
ATOM 992 C C . LYS A 1 121 ? -0.889 -9.882 -14.556 1.00 69.19 121 LYS A C 1
ATOM 994 O O . LYS A 1 121 ? -0.736 -10.959 -13.989 1.00 69.19 121 LYS A O 1
ATOM 999 N N . ASN A 1 122 ? -1.762 -8.959 -14.150 1.00 74.62 122 ASN A N 1
ATOM 1000 C CA . ASN A 1 122 ? -2.798 -9.161 -13.127 1.00 74.62 122 ASN A CA 1
ATOM 1001 C C . ASN A 1 122 ? -2.301 -9.563 -11.729 1.00 74.62 122 ASN A C 1
ATOM 1003 O O . ASN A 1 122 ? -2.997 -10.278 -11.009 1.00 74.62 122 ASN A O 1
ATOM 1007 N N . LEU A 1 123 ? -1.122 -9.089 -11.324 1.00 86.25 123 LEU A N 1
ATOM 1008 C CA . LEU A 1 123 ? -0.663 -9.267 -9.952 1.00 86.25 123 LEU A CA 1
ATOM 1009 C C . LEU A 1 123 ? -1.319 -8.243 -9.023 1.00 86.25 123 LEU A C 1
ATOM 1011 O O . LEU A 1 123 ? -1.301 -7.034 -9.275 1.00 86.25 123 LEU A O 1
ATOM 1015 N N . SER A 1 124 ? -1.878 -8.765 -7.938 1.00 91.81 124 SER A N 1
ATOM 1016 C CA . SER A 1 124 ? -2.408 -8.003 -6.818 1.00 91.81 124 SER A CA 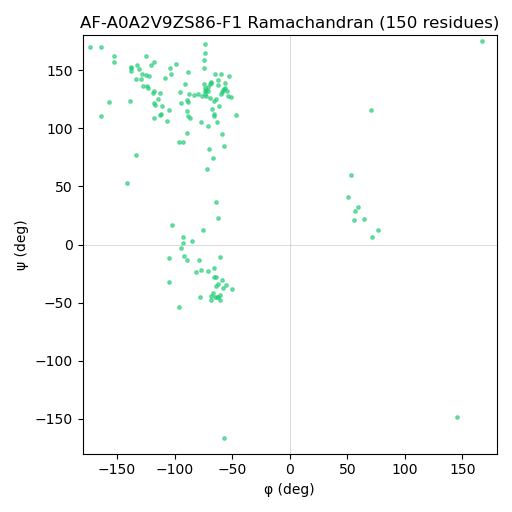1
ATOM 1017 C C . SER A 1 124 ? -1.706 -8.443 -5.546 1.00 91.81 124 SER A C 1
ATOM 1019 O O . SER A 1 124 ? -1.397 -9.625 -5.364 1.00 91.81 124 SER A O 1
ATOM 1021 N N . TRP A 1 125 ? -1.497 -7.487 -4.651 1.00 93.94 125 TRP A N 1
AT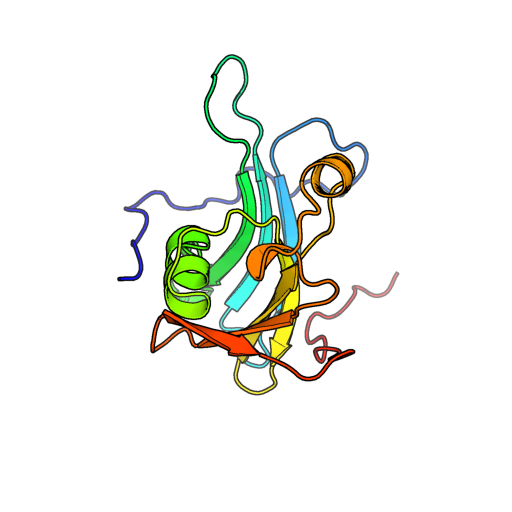OM 1022 C CA . TRP A 1 125 ? -0.800 -7.711 -3.397 1.00 93.94 125 TRP A CA 1
ATOM 1023 C 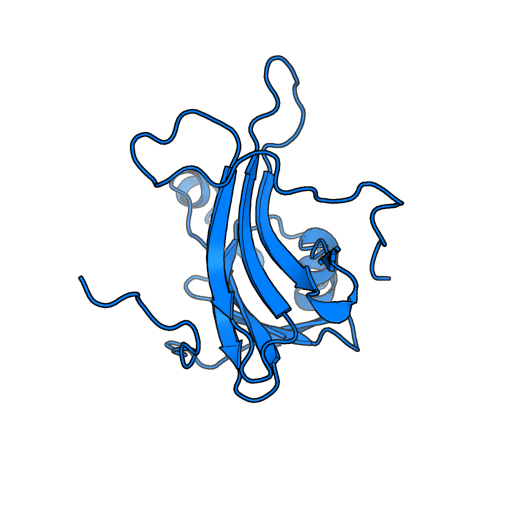C . TRP A 1 125 ? -1.558 -7.073 -2.246 1.00 93.94 125 TRP A C 1
ATOM 1025 O O . TRP A 1 125 ? -2.095 -5.977 -2.388 1.00 93.94 125 TRP A O 1
ATOM 1035 N N . MET A 1 126 ? -1.558 -7.745 -1.102 1.00 94.75 126 MET A N 1
ATOM 1036 C CA . MET A 1 126 ? -1.770 -7.094 0.186 1.00 94.75 126 MET A CA 1
ATOM 1037 C C . MET A 1 126 ? -0.419 -6.616 0.722 1.00 94.75 126 MET A C 1
ATOM 1039 O O . MET A 1 126 ? 0.614 -7.248 0.469 1.00 94.75 126 MET A O 1
ATOM 1043 N N . ILE A 1 127 ? -0.435 -5.516 1.465 1.00 93.88 127 ILE A N 1
ATOM 1044 C CA . ILE A 1 127 ? 0.747 -4.959 2.116 1.00 93.88 127 ILE A CA 1
ATOM 1045 C C . ILE A 1 127 ? 0.663 -5.270 3.609 1.00 93.88 127 ILE A C 1
ATOM 1047 O O . ILE A 1 127 ? -0.224 -4.771 4.300 1.00 93.88 127 ILE A O 1
ATOM 1051 N N . ASP A 1 128 ? 1.602 -6.065 4.117 1.00 91.69 128 ASP A N 1
ATOM 1052 C CA . ASP A 1 128 ? 1.781 -6.227 5.559 1.00 91.69 128 ASP A CA 1
ATOM 1053 C C . ASP A 1 128 ? 2.516 -4.987 6.082 1.00 91.69 128 ASP A C 1
ATOM 1055 O O . ASP A 1 128 ? 3.709 -4.796 5.832 1.00 91.69 128 ASP A O 1
ATOM 1059 N N . LEU A 1 129 ? 1.788 -4.106 6.770 1.00 86.38 129 LEU A N 1
ATOM 1060 C CA . LEU A 1 129 ? 2.335 -2.849 7.288 1.00 86.38 129 LEU A CA 1
ATOM 1061 C C . LEU A 1 129 ? 3.307 -3.059 8.456 1.00 86.38 129 LEU A C 1
ATOM 1063 O O . LEU A 1 129 ? 4.144 -2.192 8.702 1.00 86.38 129 LEU A O 1
ATOM 1067 N N . ALA A 1 130 ? 3.220 -4.187 9.167 1.00 87.19 130 ALA A N 1
ATOM 1068 C CA . ALA A 1 130 ? 4.107 -4.482 10.285 1.00 87.19 130 ALA A CA 1
ATOM 1069 C C . ALA A 1 130 ? 5.478 -4.959 9.786 1.00 87.19 130 ALA A C 1
ATOM 1071 O O . ALA A 1 130 ? 6.507 -4.480 10.266 1.00 87.19 130 ALA A O 1
ATOM 1072 N N . SER A 1 131 ? 5.506 -5.860 8.796 1.00 87.75 131 SER A N 1
ATOM 1073 C CA . SER A 1 131 ? 6.764 -6.359 8.213 1.00 87.75 131 SER A CA 1
ATOM 1074 C C . SER A 1 131 ? 7.278 -5.524 7.031 1.00 87.75 131 SER A C 1
ATOM 1076 O O . SER A 1 131 ? 8.452 -5.623 6.649 1.00 87.75 131 SER A O 1
ATOM 1078 N N . ASN A 1 132 ? 6.439 -4.642 6.479 1.00 87.44 132 ASN A N 1
ATOM 1079 C CA . ASN A 1 132 ? 6.696 -3.873 5.262 1.00 87.44 132 ASN A CA 1
ATOM 1080 C C . ASN A 1 132 ? 7.093 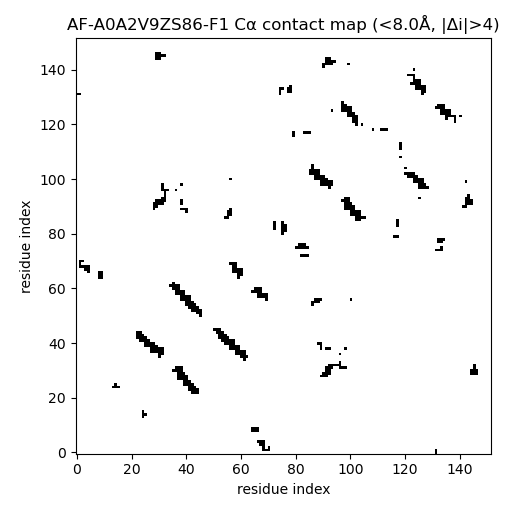-4.798 4.101 1.00 87.44 132 ASN A C 1
ATOM 1082 O O . ASN A 1 132 ? 8.214 -4.719 3.568 1.00 87.44 132 ASN A O 1
ATOM 1086 N N . GLU A 1 133 ? 6.171 -5.704 3.771 1.00 92.06 133 GL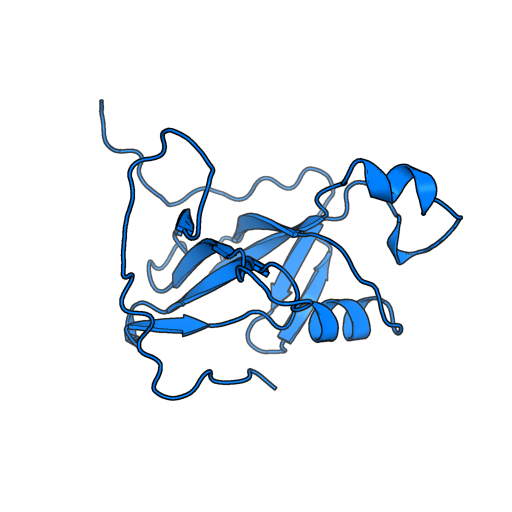U A N 1
ATOM 1087 C CA . GLU A 1 133 ? 6.298 -6.736 2.742 1.00 92.06 133 GLU A CA 1
ATOM 1088 C C . GLU A 1 133 ? 5.014 -6.869 1.920 1.00 92.06 133 GLU A C 1
ATOM 1090 O O . GLU A 1 133 ? 3.909 -6.618 2.403 1.00 92.06 133 GLU A O 1
ATOM 1095 N N . LEU A 1 134 ? 5.169 -7.308 0.669 1.00 93.75 134 LEU A N 1
ATOM 1096 C CA . LEU A 1 134 ? 4.048 -7.672 -0.191 1.00 93.75 134 LEU A CA 1
ATOM 1097 C C . LEU A 1 134 ? 3.725 -9.154 -0.030 1.00 93.75 134 LEU A C 1
ATOM 1099 O O . LEU A 1 134 ? 4.618 -10.001 -0.045 1.00 93.75 134 LEU A O 1
ATOM 1103 N N . ARG A 1 135 ? 2.435 -9.476 0.020 1.00 93.81 135 ARG A N 1
ATOM 1104 C CA . ARG A 1 135 ? 1.939 -10.850 -0.112 1.00 93.81 135 ARG A CA 1
ATOM 1105 C C . ARG A 1 135 ? 0.940 -10.912 -1.252 1.00 93.81 135 ARG A C 1
ATOM 1107 O O . ARG A 1 135 ? 0.099 -10.029 -1.388 1.00 93.81 135 ARG A O 1
ATOM 1114 N N . LEU A 1 136 ? 1.031 -11.948 -2.082 1.00 92.12 136 LEU A N 1
ATOM 1115 C CA . LEU A 1 136 ? 0.069 -12.143 -3.165 1.00 92.12 136 LEU A CA 1
ATOM 1116 C C . LEU A 1 136 ? -1.331 -12.352 -2.592 1.00 92.12 136 LEU A C 1
ATOM 1118 O O . LEU A 1 136 ? -1.516 -13.116 -1.645 1.00 92.12 136 LEU A O 1
ATOM 1122 N N . VAL A 1 137 ? -2.315 -11.708 -3.211 1.00 91.12 137 VAL A N 1
ATOM 1123 C CA . VAL A 1 137 ? -3.724 -12.064 -3.023 1.00 91.12 137 VAL A CA 1
ATOM 1124 C C . VAL A 1 137 ? -4.194 -12.940 -4.186 1.00 91.12 137 VAL A C 1
ATOM 1126 O O . VAL A 1 137 ? -3.616 -12.869 -5.276 1.00 91.12 137 VAL A O 1
ATOM 1129 N N . PRO A 1 138 ? -5.237 -13.768 -3.990 1.00 86.31 138 PRO A N 1
ATOM 1130 C CA . PRO A 1 138 ? -5.809 -14.567 -5.066 1.00 86.31 138 PRO A CA 1
ATOM 1131 C C . PRO A 1 138 ? -6.178 -13.717 -6.285 1.00 86.31 138 PRO A C 1
ATOM 1133 O O . PRO A 1 138 ? -6.637 -12.578 -6.159 1.00 86.31 138 PRO A O 1
ATOM 1136 N N . HIS A 1 139 ? -6.014 -14.283 -7.481 1.00 80.12 139 HIS A N 1
ATOM 1137 C CA . HIS A 1 139 ? -6.432 -13.610 -8.705 1.00 80.12 139 HIS A CA 1
ATOM 1138 C C . HIS A 1 139 ? -7.929 -13.272 -8.646 1.00 80.12 139 HIS A C 1
ATOM 1140 O O . HIS A 1 139 ? -8.753 -14.108 -8.279 1.00 80.12 139 HIS A O 1
ATOM 1146 N N . GLY A 1 140 ? -8.281 -12.040 -9.017 1.00 75.81 140 GLY A N 1
ATOM 1147 C CA . GLY A 1 140 ? -9.663 -11.565 -8.947 1.00 75.81 140 GLY A CA 1
ATOM 1148 C C . GLY A 1 140 ? -10.139 -11.209 -7.537 1.00 75.81 140 GLY A C 1
ATOM 1149 O O . GLY A 1 140 ? -11.339 -11.001 -7.362 1.00 75.81 140 GLY A O 1
ATOM 1150 N N . TYR A 1 141 ? -9.236 -11.109 -6.553 1.00 82.75 141 TYR A N 1
ATOM 1151 C CA . TYR A 1 141 ? -9.565 -10.596 -5.226 1.00 82.75 141 TYR A CA 1
ATOM 1152 C C . TYR A 1 141 ? -10.283 -9.247 -5.328 1.00 82.75 141 TYR A C 1
ATOM 1154 O O . TYR A 1 141 ? -9.801 -8.305 -5.964 1.00 82.75 141 TYR A O 1
ATOM 1162 N N . ARG A 1 142 ? -11.449 -9.168 -4.686 1.00 83.44 142 ARG A N 1
ATOM 1163 C CA . ARG A 1 142 ? -12.231 -7.943 -4.554 1.00 83.44 142 ARG A CA 1
ATOM 1164 C C . ARG A 1 142 ? -12.217 -7.550 -3.082 1.00 83.44 142 ARG A C 1
ATOM 1166 O O . ARG A 1 142 ? -12.788 -8.294 -2.282 1.00 83.44 142 ARG A O 1
ATOM 1173 N N . PRO A 1 143 ? -11.553 -6.444 -2.711 1.00 83.88 143 PRO A N 1
ATOM 1174 C CA . PRO A 1 143 ? -11.644 -5.949 -1.350 1.00 83.88 143 PRO A CA 1
ATOM 1175 C C . PRO A 1 143 ? -13.099 -5.634 -1.017 1.00 83.88 143 PRO A C 1
ATOM 1177 O O . PRO A 1 143 ? -13.891 -5.241 -1.879 1.00 83.88 143 PRO A O 1
ATOM 1180 N N . GLN A 1 144 ? -13.452 -5.842 0.245 1.00 82.94 144 GLN A N 1
ATOM 1181 C CA . GLN A 1 144 ? -14.693 -5.299 0.766 1.00 82.94 144 GLN A CA 1
ATOM 1182 C C . GLN A 1 144 ? -14.488 -3.797 0.919 1.00 82.94 144 GLN A C 1
ATOM 1184 O O . GLN A 1 144 ? -13.496 -3.368 1.500 1.00 82.94 144 GLN A O 1
ATOM 1189 N N . HIS A 1 145 ? -15.404 -3.016 0.360 1.00 84.19 145 HIS A N 1
ATOM 1190 C CA . HIS A 1 145 ? -15.347 -1.569 0.475 1.00 84.19 145 HIS A CA 1
ATOM 1191 C C . HIS A 1 145 ? -16.091 -1.129 1.723 1.00 84.19 145 HIS A C 1
ATOM 1193 O O . HIS A 1 145 ? -17.271 -1.446 1.887 1.00 84.19 145 HIS A O 1
ATOM 1199 N N . TYR A 1 146 ? -15.398 -0.391 2.584 1.00 76.75 146 TYR A N 1
ATOM 1200 C CA . TYR A 1 146 ? -15.948 0.089 3.852 1.00 76.75 146 TYR A CA 1
ATOM 1201 C C . TYR A 1 146 ? -16.279 1.585 3.799 1.00 76.75 146 TYR A C 1
ATOM 1203 O O . TYR A 1 146 ? -17.016 2.088 4.649 1.00 76.75 146 TYR A O 1
ATOM 1211 N N . GLY A 1 147 ? -15.824 2.292 2.759 1.00 68.50 147 GLY A N 1
ATOM 1212 C CA . GLY A 1 147 ? -16.286 3.643 2.460 1.00 68.50 147 GLY A CA 1
ATOM 1213 C C . GLY A 1 147 ? -17.777 3.686 2.107 1.00 68.50 147 GLY A C 1
ATOM 1214 O O . GLY A 1 147 ? -18.235 3.022 1.174 1.00 68.50 147 GLY A O 1
ATOM 1215 N N . ARG A 1 148 ? -18.551 4.518 2.813 1.00 61.50 148 ARG A N 1
ATOM 1216 C CA . ARG A 1 148 ? -19.936 4.820 2.426 1.00 61.50 148 ARG A CA 1
ATOM 1217 C C . ARG A 1 148 ? -19.925 5.799 1.253 1.00 61.50 148 ARG A C 1
ATOM 1219 O O . ARG A 1 148 ? -19.299 6.852 1.333 1.00 61.50 148 ARG A O 1
ATOM 1226 N N . LYS A 1 149 ? -20.637 5.477 0.169 1.00 56.47 149 LYS A N 1
ATOM 1227 C CA . LYS A 1 149 ? -21.010 6.495 -0.823 1.00 56.47 149 LYS A CA 1
ATOM 1228 C C . LYS A 1 149 ? -22.074 7.382 -0.186 1.00 56.47 149 LYS A C 1
ATOM 1230 O O . LYS A 1 149 ? -23.024 6.846 0.385 1.00 56.47 149 LYS A O 1
ATOM 1235 N N . GLU A 1 150 ? -21.925 8.701 -0.280 1.00 45.12 150 GLU A N 1
ATOM 1236 C CA . GLU A 1 150 ? -23.030 9.592 0.072 1.00 45.12 150 GLU A CA 1
ATOM 1237 C C . GLU A 1 150 ? -24.259 9.218 -0.774 1.00 45.12 150 GLU A C 1
ATOM 1239 O O . GLU A 1 150 ? -24.113 8.961 -1.980 1.00 45.12 150 GLU A O 1
ATOM 1244 N N . PRO A 1 151 ? -25.455 9.124 -0.165 1.00 42.88 151 PRO A N 1
ATOM 1245 C CA . PRO A 1 151 ? -26.683 9.035 -0.936 1.00 42.88 151 PRO A CA 1
ATOM 1246 C C . PRO A 1 151 ? -26.776 10.276 -1.833 1.00 42.88 151 PRO A C 1
ATOM 1248 O O . PRO A 1 151 ? -26.480 11.386 -1.394 1.00 42.88 151 PRO A O 1
ATOM 1251 N N . LYS A 1 152 ? -27.097 10.046 -3.109 1.00 40.16 152 LYS A N 1
ATOM 1252 C CA . LYS A 1 152 ? -27.280 11.108 -4.104 1.00 40.16 152 LYS A CA 1
ATOM 1253 C C . LYS A 1 152 ? -28.459 12.005 -3.761 1.00 40.16 152 LYS A C 1
ATOM 1255 O O . LYS A 1 152 ? -29.463 11.457 -3.256 1.00 40.16 152 LYS A O 1
#

Sequence (152 aa):
MIKRLGDARYEPRYVKKLGQADGNGLKIIDWAPDSSKILLHQYEWVYETDSHNYDQPVLYDIPSARGVELDMDLLLRKFFGRQCRLQTIGLGFTAKNEPVIRRQLQPWDEWAMGNDVCTRKNLSWMIDLASNELRLVPHGYRPQHYGRKEPK

Solvent-accessible surface area (backbone atoms only — not comparable to full-atom values): 9330 Å² total; per-residue (Å²): 128,86,66,73,69,60,93,70,67,58,65,77,89,58,85,72,81,93,74,84,93,84,69,65,45,64,42,83,67,25,29,23,73,83,63,50,34,34,40,29,37,38,38,38,70,61,80,99,50,98,65,81,62,44,61,36,44,33,38,34,35,54,89,77,59,35,61,42,68,62,62,55,58,61,30,37,20,66,65,70,75,41,91,44,93,75,49,43,39,64,66,26,18,40,97,82,56,30,47,26,35,29,61,49,88,49,84,71,50,67,82,65,62,56,97,46,83,79,63,58,79,81,48,36,31,35,39,43,80,89,79,62,40,60,40,81,49,66,80,87,70,72,56,65,77,58,55,78,76,79,83,128

Nearest PDB structures (foldseek):
  5jen-assembly1_A  TM=3.492E-01  e=8.044E-01  Bacillus subtilis subsp. subtilis str. 168
  8i0w-assembly1_l  TM=5.353E-01  e=5.922E+00  Homo sapiens
  7ram-assembly1_C  TM=3.589E-01  e=7.877E+00  Human betaherpesvirus 5